Protein AF-A0AAD9QCZ6-F1 (afdb_monomer)

Solvent-accessible surface area (backbone atoms only — not comparable to full-atom values): 7085 Å² total; per-residue (Å²): 133,85,80,76,73,75,71,78,76,87,54,72,41,83,52,68,74,40,71,54,75,44,76,40,74,63,33,72,84,41,60,93,44,78,46,67,48,78,75,46,75,36,97,88,67,32,30,32,28,45,34,37,46,95,84,38,52,26,42,28,35,64,39,47,97,59,63,39,28,32,41,40,34,32,31,20,70,79,38,68,84,59,48,37,74,47,81,46,72,66,47,39,62,65,42,71,40,77,50,61,56,71,67,37,52,50,41,19,47,52,98,51,22,38,28,38,32,46,36,38,33,39,39,41,81,117

pLDDT: mean 87.25, std 12.2, range [41.97, 97.38]

Organism: Acropora cervicornis (NCBI:txid6130)

Structure (mmCIF, N/CA/C/O backbone):
data_AF-A0AAD9QCZ6-F1
#
_entry.id   AF-A0AAD9QCZ6-F1
#
loop_
_atom_site.group_PDB
_atom_site.id
_atom_site.type_symbol
_atom_site.label_atom_id
_atom_site.label_alt_id
_atom_site.label_comp_id
_atom_site.label_asym_id
_atom_site.label_entity_id
_atom_site.label_seq_id
_atom_site.pdbx_PDB_ins_code
_atom_site.Cartn_x
_atom_site.Cartn_y
_atom_site.Cartn_z
_atom_site.occupancy
_atom_site.B_iso_or_equiv
_atom_site.auth_seq_id
_atom_site.auth_comp_id
_atom_site.auth_asym_id
_atom_site.auth_atom_id
_atom_site.pdbx_PDB_model_num
ATOM 1 N N . THR A 1 1 ? 35.148 -26.651 -25.074 1.00 42.28 1 THR A N 1
ATOM 2 C CA . THR A 1 1 ? 34.484 -26.066 -23.890 1.00 42.28 1 THR A CA 1
ATOM 3 C C . THR A 1 1 ? 33.744 -24.831 -24.358 1.00 42.28 1 THR A C 1
ATOM 5 O O . THR A 1 1 ? 34.390 -23.853 -24.703 1.00 42.28 1 THR A O 1
ATOM 8 N N . GLN A 1 2 ? 32.422 -24.908 -24.530 1.00 41.97 2 GLN A N 1
ATOM 9 C CA . GLN A 1 2 ? 31.614 -23.744 -24.906 1.00 41.97 2 GLN A CA 1
ATOM 10 C C . GLN A 1 2 ? 31.472 -22.851 -23.670 1.00 41.97 2 GLN A C 1
ATOM 12 O O . GLN A 1 2 ? 30.901 -23.275 -22.667 1.00 41.97 2 GLN A O 1
ATOM 17 N N . ASN A 1 3 ? 32.051 -21.649 -23.727 1.00 44.91 3 ASN A N 1
ATOM 18 C CA . ASN A 1 3 ? 31.761 -20.585 -22.774 1.00 44.91 3 ASN A CA 1
ATOM 19 C C . ASN A 1 3 ? 30.293 -20.203 -22.972 1.00 44.91 3 ASN A C 1
ATOM 21 O O . ASN A 1 3 ? 29.944 -19.581 -23.970 1.00 44.91 3 ASN A O 1
ATOM 25 N N . TYR A 1 4 ? 29.434 -20.614 -22.043 1.00 52.03 4 TYR A N 1
ATOM 26 C CA . TYR A 1 4 ? 28.137 -19.980 -21.874 1.00 52.03 4 TYR A CA 1
ATOM 27 C C . TYR A 1 4 ? 28.425 -18.572 -21.364 1.00 52.03 4 TYR A C 1
ATOM 29 O O . TYR A 1 4 ? 28.708 -18.383 -20.179 1.00 52.03 4 TYR A O 1
ATOM 37 N N . ASP A 1 5 ? 28.448 -17.609 -22.286 1.00 49.59 5 ASP A N 1
ATOM 38 C CA . ASP A 1 5 ? 28.477 -16.194 -21.950 1.00 49.59 5 ASP A CA 1
ATOM 39 C C . ASP A 1 5 ? 27.409 -15.940 -20.890 1.00 49.59 5 ASP A C 1
ATOM 41 O O . ASP A 1 5 ? 26.229 -16.257 -21.066 1.00 49.59 5 ASP A O 1
ATOM 45 N N . LYS A 1 6 ? 27.863 -15.433 -19.742 1.00 56.12 6 LYS A N 1
ATOM 46 C CA . LYS A 1 6 ? 27.003 -15.003 -18.647 1.00 56.12 6 LYS A CA 1
ATOM 47 C C . LYS A 1 6 ? 25.996 -14.023 -19.233 1.00 56.12 6 LYS A C 1
ATOM 49 O O . LYS A 1 6 ? 26.366 -12.895 -19.556 1.00 56.12 6 LYS A O 1
ATOM 54 N N . ALA A 1 7 ? 24.741 -14.451 -19.360 1.00 57.38 7 ALA A N 1
ATOM 55 C CA . ALA A 1 7 ? 23.646 -13.536 -19.628 1.00 57.38 7 ALA A CA 1
ATOM 56 C C . ALA A 1 7 ? 23.765 -12.376 -18.623 1.00 57.38 7 ALA A C 1
ATOM 58 O O . ALA A 1 7 ? 23.976 -12.640 -17.431 1.00 57.38 7 ALA A O 1
ATOM 59 N N . PRO A 1 8 ? 23.728 -11.111 -19.075 1.00 56.91 8 PRO A N 1
ATOM 60 C CA . PRO A 1 8 ? 23.886 -9.983 -18.174 1.00 56.91 8 PRO A CA 1
ATOM 61 C C . PRO A 1 8 ? 22.820 -10.092 -17.086 1.00 56.91 8 PRO A C 1
ATOM 63 O O . PRO A 1 8 ? 21.634 -10.245 -17.377 1.00 56.91 8 PRO A O 1
ATOM 66 N N . ALA A 1 9 ? 23.256 -10.075 -15.825 1.00 61.81 9 ALA A N 1
ATOM 67 C CA . ALA A 1 9 ? 22.340 -10.070 -14.698 1.00 61.81 9 ALA A CA 1
ATOM 68 C C . ALA A 1 9 ? 21.459 -8.824 -14.830 1.00 61.81 9 ALA A C 1
ATOM 70 O O . ALA A 1 9 ? 21.953 -7.696 -14.739 1.00 61.81 9 ALA A O 1
ATOM 71 N N . ILE A 1 10 ? 20.170 -9.033 -15.098 1.00 61.72 10 ILE A N 1
ATOM 72 C CA . ILE A 1 10 ? 19.197 -7.954 -15.219 1.00 61.72 10 ILE A CA 1
ATOM 73 C C . ILE A 1 10 ? 19.212 -7.190 -13.895 1.00 61.72 10 ILE A C 1
ATOM 75 O O . ILE A 1 10 ? 18.788 -7.698 -12.857 1.00 61.72 10 ILE A O 1
ATOM 79 N N . THR A 1 11 ? 19.761 -5.978 -13.922 1.00 71.31 11 THR A N 1
ATOM 80 C CA . THR A 1 11 ? 19.885 -5.135 -12.735 1.00 71.31 11 THR A CA 1
ATOM 81 C C . THR A 1 11 ? 18.725 -4.153 -12.732 1.00 71.31 11 THR A C 1
ATOM 83 O O . THR A 1 11 ? 18.552 -3.387 -13.679 1.00 71.31 11 THR A O 1
ATOM 86 N N . LEU A 1 12 ? 17.918 -4.189 -11.672 1.00 75.62 12 LEU A N 1
ATOM 87 C CA . LEU A 1 12 ? 16.838 -3.232 -11.461 1.00 75.62 12 LEU A CA 1
ATOM 88 C C . LEU A 1 12 ? 17.427 -1.864 -11.111 1.00 75.62 12 LEU A C 1
ATOM 90 O O . LEU A 1 12 ? 18.149 -1.716 -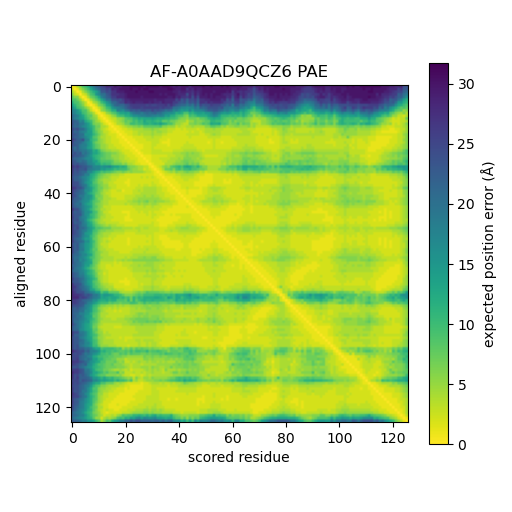10.125 1.00 75.62 12 LEU A O 1
ATOM 94 N N . LYS A 1 13 ? 17.087 -0.849 -11.902 1.00 84.00 13 LYS A N 1
ATOM 95 C CA . LYS A 1 13 ? 17.419 0.544 -11.626 1.00 84.00 13 LYS A CA 1
ATOM 96 C C . LYS A 1 13 ? 16.319 1.177 -10.786 1.00 84.00 13 LYS A C 1
ATOM 98 O O . LYS A 1 13 ? 15.151 1.171 -11.182 1.00 84.00 13 LYS A O 1
ATOM 103 N N . GLU A 1 14 ? 16.702 1.736 -9.639 1.00 86.38 14 GLU A N 1
ATOM 104 C CA . GLU A 1 14 ? 15.789 2.482 -8.770 1.00 86.38 14 GLU A CA 1
ATOM 105 C C . GLU A 1 14 ? 15.271 3.727 -9.505 1.00 86.38 14 GLU A C 1
ATOM 107 O O . GLU A 1 14 ? 16.049 4.559 -9.980 1.00 86.38 14 GLU A O 1
ATOM 112 N N . GLY A 1 15 ? 13.952 3.804 -9.662 1.00 86.19 15 GLY A N 1
ATOM 113 C CA . GLY A 1 15 ? 13.245 4.910 -10.296 1.00 86.19 15 GLY A CA 1
ATOM 114 C C . GLY A 1 15 ? 12.808 5.968 -9.288 1.00 86.19 15 GLY A C 1
ATOM 115 O O . GLY A 1 15 ? 13.404 6.138 -8.220 1.00 86.19 15 GLY A O 1
ATOM 116 N N . LYS A 1 16 ? 11.764 6.730 -9.633 1.00 88.56 16 LYS A N 1
ATOM 117 C CA . LYS A 1 16 ? 11.295 7.812 -8.765 1.00 88.56 16 LYS A CA 1
ATOM 118 C C . LYS A 1 16 ? 10.475 7.254 -7.606 1.00 88.56 16 LYS A C 1
ATOM 120 O O . LYS A 1 16 ? 9.821 6.217 -7.691 1.00 88.56 16 LYS A O 1
ATOM 125 N N . THR A 1 17 ? 10.517 7.986 -6.496 1.00 93.31 17 THR A N 1
ATOM 126 C CA . THR A 1 17 ? 9.726 7.673 -5.308 1.00 93.31 17 THR A CA 1
ATOM 127 C C . THR A 1 17 ? 8.493 8.565 -5.251 1.00 93.31 17 THR A C 1
ATOM 129 O O . THR A 1 17 ? 8.592 9.785 -5.362 1.00 93.31 17 THR A O 1
ATOM 132 N N . SER A 1 18 ? 7.336 7.945 -5.047 1.00 93.00 18 SER A N 1
ATOM 133 C CA . SER A 1 18 ? 6.053 8.594 -4.786 1.00 93.00 18 SER A CA 1
ATOM 134 C C . SER A 1 18 ? 5.656 8.392 -3.334 1.00 93.00 18 SER A C 1
ATOM 136 O O . SER A 1 18 ? 5.998 7.380 -2.724 1.00 93.00 18 SER A O 1
ATOM 138 N N . LEU A 1 19 ? 4.896 9.328 -2.774 1.00 94.88 19 LEU A N 1
ATOM 139 C CA . LEU A 1 19 ? 4.298 9.145 -1.459 1.00 94.88 19 LEU A CA 1
ATOM 140 C C . LEU A 1 19 ? 2.899 9.736 -1.410 1.00 94.88 19 LEU A C 1
ATOM 142 O O . LEU A 1 19 ? 2.628 10.764 -2.027 1.00 94.88 19 LEU A O 1
ATOM 146 N N . PHE A 1 20 ? 2.032 9.113 -0.623 1.00 96.19 20 PHE A N 1
ATOM 147 C CA . PHE A 1 20 ? 0.740 9.684 -0.272 1.00 96.19 20 PHE A CA 1
ATOM 148 C C . PHE A 1 20 ? 0.347 9.293 1.148 1.00 96.19 20 PHE A C 1
ATOM 150 O O . PHE A 1 20 ? 0.849 8.325 1.725 1.00 96.19 20 PHE A O 1
ATOM 157 N N . ARG A 1 21 ? -0.533 10.101 1.735 1.00 96.19 21 ARG A N 1
ATOM 158 C CA . ARG A 1 21 ? -1.064 9.901 3.082 1.00 96.19 21 ARG A CA 1
ATOM 159 C C . ARG A 1 21 ? -2.544 9.597 2.970 1.00 96.19 21 ARG A C 1
ATOM 161 O O . ARG A 1 21 ? -3.245 10.261 2.213 1.00 96.19 21 ARG A O 1
ATOM 168 N N . TRP A 1 22 ? -3.002 8.640 3.757 1.00 95.81 22 TRP A N 1
ATOM 169 C CA . TRP A 1 22 ? -4.406 8.313 3.886 1.00 95.81 22 TRP A CA 1
ATOM 170 C C . TRP A 1 22 ? -4.816 8.449 5.345 1.00 95.81 22 TRP A C 1
ATOM 172 O O . TRP A 1 22 ? -4.165 7.903 6.241 1.00 95.81 22 TRP A O 1
ATOM 182 N N . LYS A 1 23 ? -5.865 9.240 5.566 1.00 95.25 23 LYS A N 1
ATOM 183 C CA . LYS A 1 23 ? -6.504 9.415 6.861 1.00 95.25 23 LYS A CA 1
ATOM 184 C C . LYS A 1 23 ? -7.988 9.115 6.721 1.00 95.25 23 LYS A C 1
ATOM 186 O O . LYS A 1 23 ? -8.603 9.593 5.770 1.00 95.25 23 LYS A O 1
ATOM 191 N N . VAL A 1 24 ? -8.527 8.350 7.657 1.00 93.56 24 VAL A N 1
ATOM 192 C CA . VAL A 1 24 ? -9.960 8.080 7.786 1.00 93.56 24 VAL A CA 1
ATOM 193 C C . VAL A 1 24 ? -10.331 8.381 9.225 1.00 93.56 24 VAL A C 1
ATOM 195 O O . VAL A 1 24 ? -9.690 7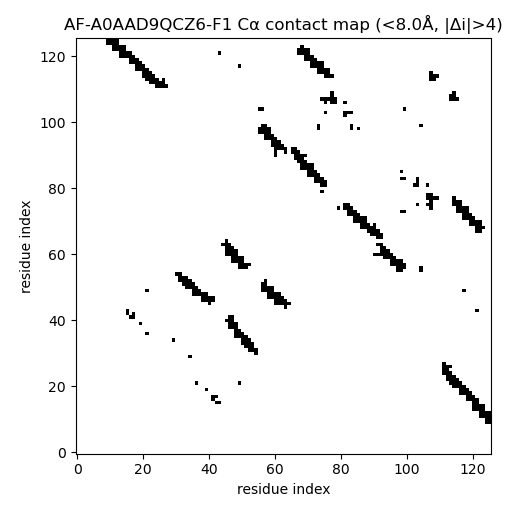.866 10.139 1.00 93.56 24 VAL A O 1
ATOM 198 N N . GLU A 1 25 ? -11.320 9.243 9.409 1.00 92.81 25 GLU A N 1
ATOM 199 C CA . GLU A 1 25 ? -11.909 9.534 10.714 1.00 92.81 25 GLU A CA 1
ATOM 200 C C . GLU A 1 25 ? -13.131 8.647 10.937 1.00 92.81 25 GLU A C 1
ATOM 202 O O . GLU A 1 25 ? -13.734 8.187 9.966 1.00 92.81 25 GLU A O 1
ATOM 207 N N 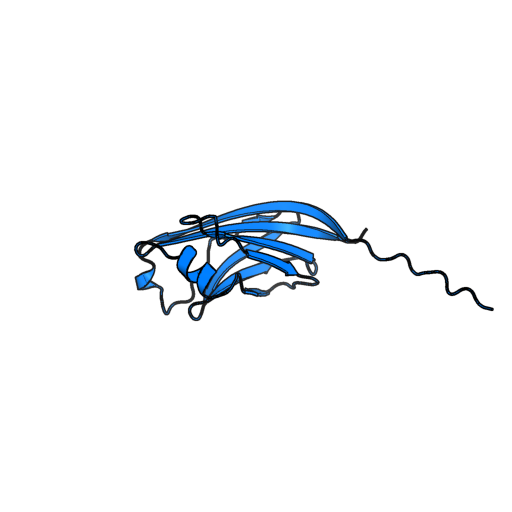. GLN A 1 26 ? -13.493 8.427 12.203 1.00 91.88 26 GLN A N 1
ATOM 208 C CA . GLN A 1 26 ? -14.633 7.586 12.583 1.00 91.88 26 GLN A CA 1
ATOM 209 C C . GLN A 1 26 ? -14.516 6.178 11.974 1.00 91.88 26 GLN A C 1
ATOM 211 O O . GLN A 1 26 ? -15.448 5.652 11.367 1.00 91.88 26 GLN A O 1
ATOM 216 N N . PHE A 1 27 ? -13.316 5.597 12.059 1.00 90.19 27 PHE A N 1
ATOM 217 C CA . PHE A 1 27 ? -12.935 4.366 11.370 1.00 90.19 27 PHE A CA 1
ATOM 218 C C . PHE A 1 27 ? -13.822 3.173 11.742 1.00 90.19 27 PHE A C 1
ATOM 220 O O . PHE A 1 27 ? -14.091 2.314 10.904 1.00 90.19 27 PHE A O 1
ATOM 227 N N . SER A 1 28 ? -14.311 3.146 12.977 1.00 88.50 28 SER A N 1
ATOM 228 C CA . SER A 1 28 ? -15.253 2.174 13.524 1.00 88.50 28 SER A CA 1
ATOM 229 C C . SER A 1 28 ? -16.513 2.021 12.672 1.00 88.50 28 SER A C 1
ATOM 231 O O . SER A 1 28 ? -17.009 0.904 12.541 1.00 88.50 28 SER A O 1
ATOM 233 N N . LEU A 1 29 ? -16.977 3.088 12.009 1.00 89.12 29 LEU A N 1
ATOM 234 C CA . LEU A 1 29 ? -18.122 3.045 11.089 1.00 89.12 29 LEU A CA 1
ATOM 235 C C . LEU A 1 29 ? -17.858 2.197 9.835 1.00 89.12 29 LEU A C 1
ATOM 237 O O . LEU A 1 29 ? -18.795 1.788 9.156 1.00 89.12 29 LEU A O 1
ATOM 241 N N . TYR A 1 30 ? -16.587 1.940 9.526 1.00 84.50 30 TYR A N 1
ATOM 242 C CA . TYR A 1 30 ? -16.133 1.261 8.315 1.00 84.50 30 TYR A CA 1
ATOM 243 C C . TYR A 1 30 ? -15.433 -0.071 8.601 1.00 84.50 30 TYR A C 1
ATOM 245 O O . TYR A 1 30 ? -14.872 -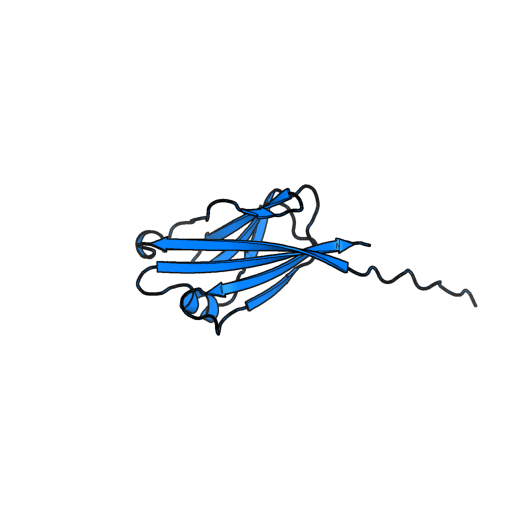0.660 7.680 1.00 84.50 30 TYR A O 1
ATOM 253 N N . ALA A 1 31 ? -15.445 -0.557 9.848 1.00 73.56 31 ALA A N 1
ATOM 254 C CA . ALA A 1 31 ? -14.683 -1.742 10.256 1.00 73.56 31 ALA A CA 1
ATOM 255 C C . ALA A 1 31 ? -14.979 -2.983 9.387 1.00 73.56 31 ALA A C 1
ATOM 257 O O . ALA A 1 31 ? -14.048 -3.712 9.032 1.00 73.56 31 ALA A O 1
ATOM 258 N N . ASP A 1 32 ? -16.244 -3.141 8.984 1.00 83.75 32 ASP A N 1
ATOM 259 C CA . ASP A 1 32 ? -16.748 -4.247 8.156 1.00 83.75 32 ASP A CA 1
ATOM 260 C C . ASP A 1 32 ? -16.999 -3.850 6.691 1.00 83.75 32 ASP A C 1
ATOM 262 O O . ASP A 1 32 ? -17.605 -4.595 5.924 1.00 83.75 32 ASP A O 1
ATOM 266 N N . THR A 1 33 ? -16.557 -2.658 6.281 1.00 89.56 33 THR A N 1
ATOM 267 C CA . THR A 1 33 ? -16.755 -2.143 4.922 1.00 89.56 33 THR A CA 1
ATOM 268 C C . THR A 1 33 ? -15.429 -2.055 4.182 1.00 89.56 33 THR A C 1
ATOM 270 O O . THR A 1 33 ? -14.401 -1.668 4.740 1.00 89.56 33 THR A O 1
ATOM 273 N N . VAL A 1 34 ? -15.452 -2.367 2.885 1.00 93.81 34 VAL A N 1
ATOM 274 C CA . VAL A 1 34 ? -14.307 -2.095 2.016 1.00 93.81 34 VAL A CA 1
ATOM 275 C C . VAL A 1 34 ? -14.229 -0.596 1.767 1.00 93.81 34 VAL A C 1
ATOM 277 O O . VAL A 1 34 ? -15.117 -0.014 1.143 1.00 93.81 34 VAL A O 1
ATOM 280 N N . ILE A 1 35 ? -13.149 0.031 2.225 1.00 95.25 35 ILE A N 1
ATOM 281 C CA . ILE A 1 35 ? -12.884 1.447 1.964 1.00 95.25 35 ILE A CA 1
ATOM 282 C C . ILE A 1 35 ? -11.551 1.614 1.251 1.00 95.25 35 ILE A C 1
ATOM 284 O O . ILE A 1 35 ? -10.605 0.858 1.464 1.00 95.25 35 ILE A O 1
ATOM 288 N N . ALA A 1 36 ? -11.464 2.628 0.398 1.00 96.12 36 ALA A N 1
ATOM 289 C CA . ALA A 1 36 ? -10.258 2.922 -0.356 1.00 96.12 36 ALA A CA 1
ATOM 290 C C . ALA A 1 36 ? -9.903 4.404 -0.262 1.00 96.12 36 ALA A C 1
ATOM 292 O O . ALA A 1 36 ? -10.776 5.271 -0.198 1.00 96.12 36 ALA A O 1
ATOM 293 N N . SER A 1 37 ? -8.608 4.700 -0.280 1.00 96.56 37 SER A N 1
ATOM 294 C CA . SER A 1 37 ? -8.129 6.071 -0.387 1.00 96.56 37 SER A CA 1
ATOM 295 C C . SER A 1 37 ? -8.433 6.649 -1.774 1.00 96.56 37 SER A C 1
ATOM 297 O O . SER A 1 37 ? -8.557 5.898 -2.748 1.00 96.56 37 SER A O 1
ATOM 299 N N . PRO A 1 38 ? -8.432 7.986 -1.918 1.00 95.75 38 PRO A N 1
ATOM 300 C CA . PRO A 1 38 ? -8.237 8.609 -3.219 1.00 95.75 38 PRO A CA 1
ATOM 301 C C . PRO A 1 38 ? -6.969 8.082 -3.899 1.00 95.75 38 PRO A C 1
ATOM 303 O O . PRO A 1 38 ? -6.013 7.658 -3.237 1.00 95.75 38 PRO A O 1
ATOM 306 N N . CYS A 1 39 ? -6.961 8.123 -5.226 1.00 94.62 39 CYS A N 1
ATOM 307 C CA . CYS A 1 39 ? -5.869 7.577 -6.017 1.00 94.62 39 CYS A CA 1
ATOM 308 C C . CYS A 1 39 ? -4.678 8.540 -6.062 1.00 94.62 39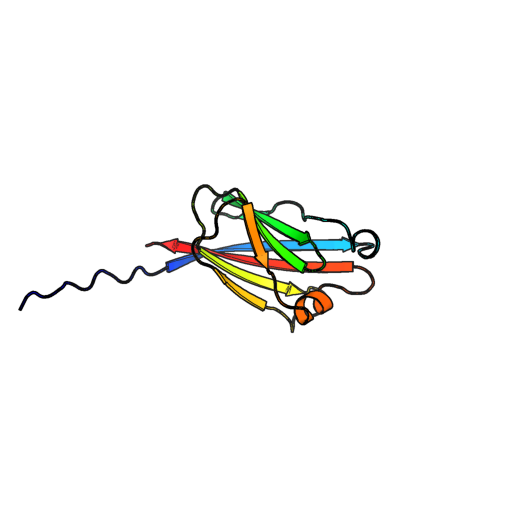 CYS A C 1
ATOM 310 O O . CYS A 1 39 ? -4.839 9.740 -6.280 1.00 94.62 39 CYS A O 1
ATOM 312 N N . CYS A 1 40 ? -3.472 7.998 -5.928 1.00 94.88 40 CYS A N 1
ATOM 313 C CA . CYS A 1 40 ? -2.212 8.700 -6.121 1.00 94.88 40 CYS A CA 1
ATOM 314 C C . CYS A 1 40 ? -1.597 8.297 -7.465 1.00 94.88 40 CYS A C 1
ATOM 316 O O . CYS A 1 40 ? -1.470 7.109 -7.766 1.00 94.88 40 CYS A O 1
ATOM 318 N N . LEU A 1 41 ? -1.207 9.285 -8.272 1.00 94.81 41 LEU A N 1
ATOM 319 C CA . LEU A 1 41 ? -0.485 9.054 -9.519 1.00 94.81 41 LEU A CA 1
ATOM 320 C C . LEU A 1 41 ? 1.023 9.129 -9.261 1.00 94.81 41 LEU A C 1
ATOM 322 O O . LEU A 1 41 ? 1.527 10.144 -8.782 1.00 94.81 41 LEU A O 1
ATOM 326 N N . SER A 1 42 ? 1.734 8.062 -9.607 1.00 93.06 42 SER A N 1
ATOM 327 C CA . SER A 1 42 ? 3.202 8.038 -9.603 1.00 93.06 42 SER A CA 1
ATOM 328 C C . SER A 1 42 ? 3.784 8.660 -10.886 1.00 93.06 42 SER A C 1
ATOM 330 O O . SER A 1 42 ? 3.085 8.721 -11.904 1.00 93.06 42 SER A O 1
ATOM 332 N N . PRO A 1 43 ? 5.053 9.116 -10.887 1.00 88.62 43 PRO A N 1
ATOM 333 C CA . PRO A 1 43 ? 5.726 9.651 -12.074 1.00 88.62 43 PRO A CA 1
ATOM 334 C C . PRO A 1 43 ? 5.707 8.712 -13.287 1.00 88.62 43 PRO A C 1
ATOM 336 O O . PRO A 1 43 ? 5.641 9.172 -14.424 1.00 88.62 43 PRO A O 1
ATOM 339 N N . GLU A 1 44 ? 5.704 7.406 -13.044 1.00 89.50 44 GLU A N 1
ATOM 340 C CA . GLU A 1 44 ? 5.618 6.330 -14.031 1.00 89.50 44 GLU A CA 1
ATOM 341 C C . GLU A 1 44 ? 4.177 6.109 -14.537 1.00 89.50 44 GLU A C 1
ATOM 343 O O . GLU A 1 44 ? 3.881 5.114 -15.194 1.00 89.50 44 GLU A O 1
ATOM 348 N N . ARG A 1 45 ? 3.261 7.040 -14.233 1.00 92.19 45 ARG A N 1
ATOM 349 C CA . ARG A 1 45 ? 1.835 7.028 -14.602 1.00 92.19 45 ARG A CA 1
ATOM 350 C C . ARG A 1 45 ? 1.042 5.842 -14.046 1.00 92.19 45 ARG A C 1
ATOM 352 O O . ARG A 1 45 ? -0.074 5.597 -14.497 1.00 92.19 45 ARG A O 1
ATOM 359 N N . CYS A 1 46 ? 1.563 5.155 -13.031 1.00 94.44 46 CYS A N 1
ATOM 360 C CA . CYS A 1 46 ? 0.816 4.127 -12.310 1.00 94.44 46 CYS A CA 1
ATOM 361 C C . CYS A 1 46 ? -0.112 4.777 -11.275 1.00 94.44 46 CYS A C 1
ATOM 363 O O . CYS A 1 46 ? 0.296 5.729 -10.593 1.00 94.44 46 CYS A O 1
ATOM 365 N N . ARG A 1 47 ? -1.343 4.268 -11.152 1.00 96.94 47 ARG A N 1
ATOM 366 C CA . ARG A 1 47 ? -2.332 4.705 -10.155 1.00 96.94 47 ARG A CA 1
ATOM 367 C C . ARG A 1 47 ? -2.327 3.764 -8.961 1.00 96.94 47 ARG A C 1
ATOM 369 O O . ARG A 1 47 ? -2.532 2.565 -9.114 1.00 96.94 47 ARG A O 1
ATOM 376 N N . TRP A 1 48 ? -2.161 4.336 -7.778 1.00 96.88 48 TRP A N 1
ATOM 377 C CA . TRP A 1 48 ? -2.069 3.621 -6.511 1.00 96.88 48 TRP A CA 1
ATOM 378 C C . TRP A 1 48 ? -3.165 4.071 -5.557 1.00 96.88 48 TRP A C 1
ATOM 380 O O . TRP A 1 48 ? -3.527 5.247 -5.554 1.00 96.88 48 TRP A O 1
ATOM 390 N N . ARG A 1 49 ? -3.654 3.177 -4.699 1.00 97.38 49 ARG A N 1
ATOM 391 C CA . ARG A 1 49 ? -4.533 3.555 -3.583 1.00 97.38 49 ARG A CA 1
ATOM 392 C C . ARG A 1 49 ? -4.386 2.597 -2.410 1.00 97.38 49 ARG A C 1
ATOM 394 O O . ARG A 1 49 ? -4.128 1.412 -2.608 1.00 97.38 49 ARG A 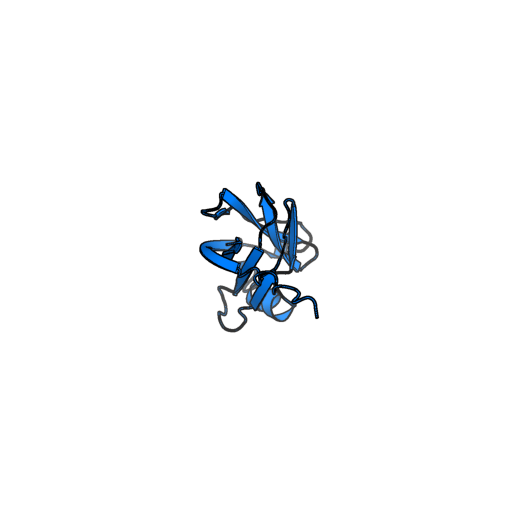O 1
ATOM 401 N N . GLY A 1 50 ? -4.547 3.114 -1.198 1.00 96.25 50 GLY A N 1
ATOM 402 C CA . GLY A 1 50 ? -4.714 2.276 -0.016 1.00 96.25 50 GLY A CA 1
ATOM 403 C C . GLY A 1 50 ? -6.103 1.648 -0.036 1.00 96.25 50 GLY A C 1
ATOM 404 O O . GLY A 1 50 ? -7.063 2.313 -0.424 1.00 96.25 50 GLY A O 1
ATOM 405 N N . VAL A 1 51 ? -6.209 0.386 0.358 1.00 95.88 51 VAL A N 1
ATOM 406 C CA . VAL A 1 51 ? -7.483 -0.327 0.491 1.00 95.88 51 VAL A CA 1
ATOM 407 C C . VAL A 1 51 ? -7.521 -0.966 1.868 1.00 95.88 51 VAL A C 1
ATOM 409 O O . VAL A 1 51 ? -6.537 -1.552 2.310 1.00 95.88 51 VAL A O 1
ATOM 412 N N . TRP A 1 52 ? -8.642 -0.828 2.556 1.00 93.62 52 TRP A N 1
ATOM 413 C CA . TRP A 1 52 ? -8.949 -1.602 3.742 1.00 93.62 52 TRP A CA 1
ATOM 414 C C . TRP A 1 52 ? -10.022 -2.614 3.384 1.00 93.62 52 TRP A C 1
ATOM 416 O O . TRP A 1 52 ? -11.101 -2.233 2.936 1.00 93.62 52 TRP A O 1
ATOM 426 N N . GLU A 1 53 ? -9.717 -3.889 3.571 1.00 92.44 53 GLU A N 1
ATOM 427 C CA . GLU A 1 53 ? -10.628 -4.987 3.274 1.00 92.44 53 GLU A CA 1
ATOM 428 C C . GLU A 1 53 ? -10.386 -6.114 4.274 1.00 92.44 53 GLU A C 1
ATOM 430 O O . GLU A 1 53 ? -9.238 -6.447 4.569 1.00 92.44 53 GLU A O 1
ATOM 435 N N . ASN A 1 54 ? -11.462 -6.696 4.813 1.00 88.81 54 ASN A N 1
ATOM 436 C CA . ASN A 1 54 ? -11.396 -7.830 5.740 1.00 88.81 54 ASN A CA 1
ATOM 437 C C . ASN A 1 54 ? -10.416 -7.600 6.900 1.00 88.81 54 ASN A C 1
ATOM 439 O O . ASN A 1 54 ? -9.624 -8.473 7.257 1.00 88.81 54 ASN A O 1
ATOM 443 N N . SER A 1 55 ? -10.452 -6.400 7.492 1.00 86.94 55 SER A N 1
ATOM 444 C CA . SER A 1 55 ? -9.570 -6.025 8.603 1.00 86.94 55 SER A CA 1
ATOM 445 C C . SER A 1 55 ? -8.069 -5.999 8.257 1.00 86.94 55 SER A C 1
ATOM 447 O O . SER A 1 55 ? -7.222 -6.049 9.156 1.00 86.94 55 SER A O 1
ATOM 449 N N . ILE A 1 56 ? -7.726 -5.921 6.969 1.00 89.50 56 ILE A N 1
ATOM 450 C CA . ILE A 1 56 ? -6.357 -5.894 6.462 1.00 89.50 56 ILE A CA 1
ATOM 451 C C . ILE A 1 56 ? -6.146 -4.619 5.642 1.00 89.50 56 ILE A C 1
ATOM 453 O O . ILE A 1 56 ? -6.971 -4.228 4.818 1.00 89.50 56 ILE A O 1
ATOM 457 N N . LEU A 1 57 ? -4.996 -3.981 5.866 1.00 91.75 57 LEU A N 1
ATOM 458 C CA . LEU A 1 57 ? -4.535 -2.867 5.052 1.00 91.75 57 LEU A CA 1
ATOM 459 C C . LEU A 1 57 ? -3.778 -3.394 3.830 1.00 91.75 57 LEU A C 1
ATOM 461 O O . LEU A 1 57 ? -2.816 -4.157 3.960 1.00 91.75 57 LEU A O 1
ATOM 465 N N . TYR A 1 58 ? -4.167 -2.915 2.658 1.00 94.38 58 TYR A N 1
ATOM 466 C CA . TYR A 1 58 ? -3.543 -3.198 1.378 1.00 94.38 58 TYR A CA 1
ATOM 467 C C . TYR A 1 58 ? -3.093 -1.915 0.679 1.00 94.38 58 TYR A C 1
ATOM 469 O O . TYR A 1 58 ? -3.646 -0.832 0.881 1.00 94.38 58 TYR A O 1
ATOM 477 N N . LEU A 1 59 ? -2.102 -2.058 -0.194 1.00 95.88 59 LEU A N 1
ATOM 478 C CA . LEU A 1 59 ? -1.826 -1.118 -1.270 1.00 95.88 59 LEU A CA 1
ATOM 479 C C . LEU A 1 59 ? -2.226 -1.780 -2.589 1.00 95.88 59 LEU A C 1
ATOM 481 O O . LEU A 1 59 ? -1.728 -2.857 -2.907 1.00 95.88 59 LEU A O 1
ATOM 485 N N . GLN A 1 60 ? -3.101 -1.137 -3.355 1.00 97.12 60 GLN A N 1
ATOM 486 C CA . GLN A 1 60 ? -3.522 -1.615 -4.667 1.00 97.12 60 GLN A CA 1
ATOM 487 C C . GLN A 1 60 ? -2.814 -0.847 -5.783 1.00 97.12 60 GLN A C 1
ATOM 489 O O . GLN A 1 60 ? -2.792 0.391 -5.770 1.00 97.12 60 GLN A O 1
ATOM 494 N N . LEU A 1 61 ? -2.319 -1.580 -6.783 1.00 97.00 61 LEU A N 1
ATOM 495 C CA . LEU A 1 61 ? -1.958 -1.030 -8.085 1.00 97.00 61 LEU A CA 1
ATOM 496 C C . LEU A 1 61 ? -3.220 -0.969 -8.946 1.00 97.00 61 LEU A C 1
ATOM 498 O O . LEU A 1 61 ? -3.587 -1.926 -9.611 1.00 97.00 61 LEU A O 1
ATOM 502 N N . GLN A 1 62 ? -3.937 0.147 -8.897 1.00 97.38 62 GLN A N 1
ATOM 503 C CA . GLN A 1 62 ? -5.234 0.262 -9.559 1.00 97.38 62 GLN A CA 1
ATOM 504 C C . GLN A 1 62 ? -5.123 0.309 -11.086 1.00 97.38 62 GLN A C 1
ATOM 506 O O . GLN A 1 62 ? -6.023 -0.174 -11.759 1.00 97.38 62 GLN A O 1
ATOM 511 N N . ALA A 1 63 ? -4.075 0.937 -11.625 1.00 96.56 63 ALA A N 1
ATOM 512 C CA . ALA A 1 63 ? -3.855 1.009 -13.068 1.00 96.56 63 ALA A CA 1
ATOM 513 C C . ALA A 1 63 ? -2.367 1.131 -13.392 1.00 96.56 63 ALA A C 1
ATOM 515 O O . ALA A 1 63 ? -1.671 1.943 -12.768 1.00 96.56 63 ALA A O 1
ATOM 516 N N . ALA A 1 64 ? -1.901 0.378 -14.386 1.00 94.81 64 ALA A N 1
ATOM 517 C CA . ALA A 1 64 ? -0.531 0.447 -14.884 1.00 94.81 64 ALA A CA 1
ATOM 518 C C . ALA A 1 64 ? -0.448 -0.051 -16.329 1.00 94.81 64 ALA A C 1
ATOM 520 O O . ALA A 1 64 ? -1.103 -1.014 -16.702 1.00 94.81 64 ALA A O 1
ATOM 521 N N . ALA A 1 65 ? 0.404 0.577 -17.143 1.00 91.56 65 ALA A N 1
ATOM 522 C CA . ALA A 1 65 ? 0.597 0.148 -18.531 1.00 91.56 65 ALA A CA 1
ATOM 523 C C . ALA A 1 65 ? 1.365 -1.182 -18.648 1.00 91.56 65 ALA A C 1
ATOM 525 O O . ALA A 1 65 ? 1.180 -1.913 -19.613 1.00 91.56 65 ALA A O 1
ATOM 526 N N . ASN A 1 66 ? 2.239 -1.473 -17.682 1.00 91.31 66 ASN A N 1
ATOM 527 C CA . ASN A 1 66 ? 3.074 -2.670 -17.623 1.00 91.31 66 ASN A CA 1
ATOM 528 C C . ASN A 1 66 ? 3.138 -3.176 -16.172 1.00 91.31 66 ASN A C 1
ATOM 530 O O . ASN A 1 66 ? 2.893 -2.379 -15.260 1.00 91.31 66 ASN A O 1
ATOM 534 N N . PRO A 1 67 ? 3.509 -4.450 -15.942 1.00 93.62 67 PRO A N 1
ATOM 535 C CA . PRO A 1 67 ? 3.847 -4.936 -14.609 1.00 93.62 67 PRO A CA 1
ATOM 536 C C . PRO A 1 67 ? 4.908 -4.059 -13.935 1.00 93.62 67 PRO A C 1
ATOM 538 O O . PRO A 1 67 ? 5.815 -3.536 -14.587 1.00 93.62 67 PRO A O 1
ATOM 541 N N . VAL A 1 68 ? 4.779 -3.887 -12.622 1.00 93.31 68 VAL A N 1
ATOM 542 C CA . VAL A 1 68 ? 5.581 -2.952 -11.837 1.00 93.31 68 VAL A CA 1
ATOM 543 C C . VAL A 1 68 ? 6.439 -3.701 -10.828 1.00 93.31 68 VAL A C 1
ATOM 545 O O . VAL A 1 68 ? 5.941 -4.435 -9.978 1.00 93.31 68 VAL A O 1
ATOM 548 N N . ASN A 1 69 ? 7.740 -3.428 -10.859 1.00 93.31 69 ASN A N 1
ATOM 549 C CA . ASN A 1 69 ? 8.646 -3.770 -9.770 1.00 93.31 69 ASN A CA 1
ATOM 550 C C . ASN A 1 69 ? 8.678 -2.598 -8.787 1.00 93.31 69 ASN A C 1
ATOM 552 O O . ASN A 1 69 ? 8.929 -1.466 -9.199 1.00 93.31 69 ASN A O 1
ATOM 556 N N . ALA A 1 70 ? 8.417 -2.824 -7.501 1.00 93.06 70 ALA A N 1
ATOM 557 C CA . ALA A 1 70 ? 8.337 -1.742 -6.524 1.00 93.06 70 ALA A CA 1
ATOM 558 C C . ALA A 1 70 ? 8.864 -2.126 -5.139 1.00 93.06 70 ALA A C 1
ATOM 560 O O . ALA A 1 70 ? 8.667 -3.235 -4.649 1.00 93.06 70 ALA A O 1
ATOM 561 N N . LYS A 1 71 ? 9.471 -1.145 -4.468 1.00 94.25 71 LYS A N 1
ATOM 562 C CA . LYS A 1 71 ? 9.691 -1.133 -3.018 1.00 94.25 71 LYS A CA 1
ATOM 563 C C . LYS A 1 71 ? 8.591 -0.296 -2.395 1.00 94.25 71 LYS A C 1
ATOM 565 O O . LYS A 1 71 ? 8.489 0.900 -2.663 1.00 94.25 71 LYS A O 1
ATOM 570 N N . ILE A 1 72 ? 7.782 -0.922 -1.557 1.00 93.00 72 ILE A N 1
ATOM 571 C CA . ILE A 1 72 ? 6.674 -0.281 -0.861 1.00 93.00 72 ILE A CA 1
ATOM 572 C C . ILE A 1 72 ? 7.037 -0.200 0.609 1.00 93.00 72 ILE A C 1
ATOM 574 O O . ILE A 1 72 ? 7.273 -1.214 1.258 1.00 93.00 72 ILE A O 1
ATOM 578 N N . ARG A 1 73 ? 7.064 1.014 1.147 1.00 94.00 73 ARG A N 1
ATOM 579 C CA . ARG A 1 73 ? 7.215 1.270 2.572 1.00 94.00 73 ARG A CA 1
ATOM 580 C C . ARG A 1 73 ? 5.931 1.865 3.127 1.00 94.00 73 ARG A C 1
ATOM 582 O O . ARG A 1 73 ? 5.458 2.898 2.654 1.00 94.00 73 ARG A O 1
ATOM 589 N N . VAL A 1 74 ? 5.394 1.226 4.154 1.00 94.31 74 VAL A 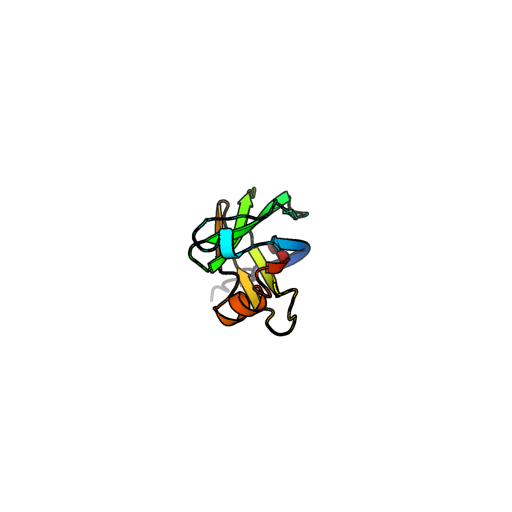N 1
ATOM 590 C CA . VAL A 1 74 ? 4.158 1.613 4.831 1.00 94.31 74 VAL A CA 1
ATOM 591 C C . VAL A 1 74 ? 4.521 2.126 6.210 1.00 94.31 74 VAL A C 1
ATOM 593 O O . VAL A 1 74 ? 5.240 1.468 6.956 1.00 94.31 74 VAL A O 1
ATOM 596 N N . VAL A 1 75 ? 4.080 3.338 6.525 1.00 94.38 75 VAL A N 1
ATOM 597 C CA . VAL A 1 75 ? 4.458 4.048 7.746 1.00 94.38 75 VAL A CA 1
ATOM 598 C C . VAL A 1 75 ? 3.188 4.491 8.466 1.00 94.38 75 VAL A C 1
ATOM 600 O O . VAL A 1 75 ? 2.466 5.335 7.919 1.00 94.38 75 VAL A O 1
ATOM 603 N N . PRO A 1 76 ? 2.905 3.973 9.670 1.00 92.88 76 PRO A N 1
ATOM 604 C CA . PRO A 1 76 ? 1.853 4.523 10.509 1.00 92.88 76 PRO A CA 1
ATOM 605 C C . PRO A 1 76 ? 2.192 5.966 10.864 1.00 92.88 76 PRO A C 1
ATOM 607 O O . PRO A 1 76 ? 3.331 6.284 11.192 1.00 92.88 76 PRO A O 1
ATOM 610 N N . LEU A 1 77 ? 1.215 6.866 10.774 1.00 91.00 77 LEU A N 1
ATOM 611 C CA . LEU A 1 77 ? 1.450 8.277 11.098 1.00 91.00 77 LEU A CA 1
ATOM 612 C C . LEU A 1 77 ? 1.338 8.568 12.600 1.00 91.00 77 LEU A C 1
ATOM 614 O O . LEU A 1 77 ? 1.772 9.635 13.025 1.00 91.00 77 LEU A O 1
ATOM 618 N N . ASN A 1 78 ? 0.752 7.650 13.374 1.00 82.50 78 ASN A N 1
ATOM 619 C CA . ASN A 1 78 ? 0.657 7.757 14.831 1.00 82.50 78 ASN A CA 1
ATOM 620 C C . ASN A 1 78 ? 1.939 7.268 15.522 1.00 82.50 78 ASN A C 1
ATOM 622 O O . ASN A 1 78 ? 2.357 7.861 16.510 1.00 82.50 78 ASN A O 1
ATOM 626 N N . ASP A 1 79 ? 2.586 6.235 14.971 1.00 76.12 79 ASP A N 1
ATOM 627 C CA . ASP A 1 79 ? 3.862 5.710 15.455 1.00 76.12 79 ASP A CA 1
ATOM 628 C C . ASP A 1 79 ? 4.754 5.275 14.282 1.00 76.12 79 ASP A C 1
ATOM 630 O O . ASP A 1 79 ? 4.509 4.278 13.603 1.00 76.12 79 ASP A O 1
ATOM 634 N N . ASN A 1 80 ? 5.824 6.033 14.042 1.00 73.25 80 ASN A N 1
ATOM 635 C CA . ASN A 1 80 ? 6.735 5.780 12.929 1.00 73.25 80 ASN A CA 1
ATOM 636 C C . ASN A 1 80 ? 7.638 4.544 13.139 1.00 73.25 80 ASN A C 1
ATOM 638 O O . ASN A 1 80 ? 8.341 4.169 12.195 1.00 73.25 80 ASN A O 1
ATOM 642 N N . LYS A 1 81 ? 7.676 3.944 14.341 1.00 77.69 81 LYS A N 1
ATOM 643 C CA . LYS A 1 81 ? 8.576 2.820 14.667 1.00 77.69 81 LYS A CA 1
ATOM 644 C C . LYS A 1 81 ? 8.191 1.522 13.961 1.00 77.69 81 LYS A C 1
ATOM 646 O O . LYS A 1 81 ? 9.076 0.777 13.556 1.00 77.69 81 LYS A O 1
ATOM 651 N N . GLU A 1 82 ? 6.902 1.312 13.716 1.00 84.56 82 GLU A N 1
ATOM 652 C CA . GLU A 1 82 ? 6.359 0.077 13.132 1.00 84.56 82 GLU A CA 1
ATOM 653 C C . GLU A 1 82 ? 6.338 0.082 11.594 1.00 84.56 82 GLU A C 1
ATOM 655 O O . GLU A 1 82 ? 5.560 -0.628 10.965 1.00 84.56 82 GLU A O 1
ATOM 660 N N . ALA A 1 83 ? 7.163 0.910 10.947 1.00 88.31 83 ALA A N 1
ATOM 661 C CA . ALA A 1 83 ? 7.183 0.994 9.491 1.00 88.31 83 ALA A CA 1
ATOM 662 C C . ALA A 1 83 ? 7.654 -0.320 8.842 1.00 88.31 83 ALA A C 1
ATOM 664 O O . ALA A 1 83 ? 8.760 -0.792 9.101 1.00 88.31 83 ALA A O 1
ATOM 665 N N . VAL A 1 84 ? 6.868 -0.846 7.902 1.00 90.69 84 VAL A N 1
ATOM 666 C CA . VAL A 1 84 ? 7.189 -2.071 7.155 1.00 90.69 84 VAL A CA 1
ATOM 667 C C . VAL A 1 84 ? 7.640 -1.715 5.745 1.00 90.69 84 VAL A C 1
ATOM 669 O O . VAL A 1 84 ? 7.124 -0.778 5.137 1.00 90.69 84 VAL A O 1
ATOM 672 N N . THR A 1 85 ? 8.617 -2.453 5.216 1.00 92.25 85 THR A N 1
ATOM 673 C CA . THR A 1 85 ? 9.041 -2.355 3.813 1.00 92.25 85 THR A CA 1
ATOM 674 C C . THR A 1 85 ? 8.904 -3.712 3.137 1.00 92.25 85 THR A C 1
ATOM 676 O O . THR A 1 85 ? 9.348 -4.717 3.682 1.00 92.25 85 THR A O 1
ATOM 679 N N . VAL A 1 86 ? 8.311 -3.726 1.947 1.00 90.50 86 VAL A N 1
ATOM 680 C CA . VAL A 1 86 ? 8.101 -4.913 1.116 1.00 90.50 86 VAL A CA 1
ATOM 681 C C . VAL A 1 86 ? 8.673 -4.644 -0.273 1.00 90.50 86 VAL A C 1
ATOM 683 O O . VAL A 1 86 ? 8.471 -3.567 -0.836 1.00 90.50 86 VAL A O 1
ATOM 686 N N . LEU A 1 87 ? 9.399 -5.619 -0.815 1.00 90.44 87 LEU A N 1
ATOM 687 C CA . LEU A 1 87 ? 9.852 -5.630 -2.204 1.00 90.44 87 LEU A CA 1
ATOM 688 C C . LEU A 1 87 ? 8.925 -6.524 -3.015 1.00 90.44 87 LEU A C 1
ATOM 690 O O . LEU A 1 87 ? 8.603 -7.628 -2.580 1.00 90.44 87 LEU A O 1
ATOM 694 N N . ILE A 1 88 ? 8.506 -6.040 -4.176 1.00 90.94 88 ILE A N 1
ATOM 695 C CA . ILE A 1 88 ? 7.584 -6.747 -5.059 1.00 90.94 88 ILE A CA 1
ATOM 696 C C . ILE A 1 88 ? 8.102 -6.671 -6.472 1.00 90.94 88 ILE A C 1
ATOM 698 O O . ILE A 1 88 ? 8.539 -5.614 -6.934 1.00 90.94 88 ILE A O 1
ATOM 702 N N . THR A 1 89 ? 8.012 -7.805 -7.145 1.00 89.81 89 THR A N 1
ATOM 703 C CA . THR A 1 89 ? 8.323 -7.945 -8.555 1.00 89.81 89 THR A CA 1
ATOM 704 C C . THR A 1 89 ? 7.061 -8.287 -9.332 1.00 89.81 89 THR A C 1
ATOM 706 O O . THR A 1 89 ? 6.220 -9.026 -8.825 1.00 89.81 89 THR A O 1
ATOM 709 N N . ASP A 1 90 ? 6.946 -7.757 -10.546 1.00 92.12 90 ASP A N 1
ATOM 710 C CA . ASP A 1 90 ? 5.862 -8.045 -11.493 1.00 92.12 90 ASP A CA 1
ATOM 711 C C . ASP A 1 90 ? 4.430 -7.800 -10.973 1.00 92.12 90 ASP A C 1
ATOM 713 O O . ASP A 1 90 ? 3.502 -8.505 -11.367 1.00 92.12 90 ASP A O 1
ATOM 717 N N . LEU A 1 91 ? 4.219 -6.772 -10.139 1.00 94.69 91 LEU A N 1
ATOM 718 C CA . LEU A 1 91 ? 2.881 -6.392 -9.670 1.00 94.69 91 LEU A CA 1
ATOM 719 C C . LEU A 1 91 ? 2.023 -5.896 -10.841 1.00 94.69 91 LEU A C 1
ATOM 721 O O . LEU A 1 91 ? 2.406 -4.955 -11.542 1.00 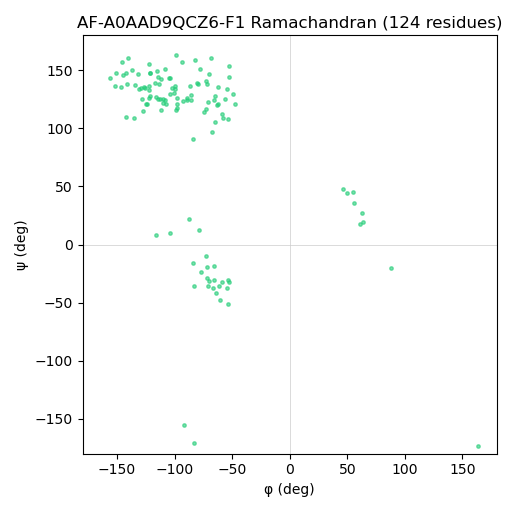94.69 91 LEU A O 1
ATOM 725 N N . ARG A 1 92 ? 0.857 -6.503 -11.051 1.00 96.06 92 ARG A N 1
ATOM 726 C CA . ARG A 1 92 ? -0.037 -6.221 -12.182 1.00 96.06 92 ARG A CA 1
ATOM 727 C C . ARG A 1 92 ? -1.177 -5.286 -11.803 1.00 96.06 92 ARG A C 1
ATOM 729 O O . ARG A 1 92 ? -1.503 -5.082 -10.635 1.00 96.06 92 ARG A O 1
ATOM 736 N N . GLU A 1 93 ? -1.801 -4.712 -12.826 1.00 96.88 93 GLU A N 1
ATOM 737 C CA . GLU A 1 93 ? -3.013 -3.917 -12.659 1.00 96.88 93 GLU A CA 1
ATOM 738 C C . GLU A 1 93 ? -4.110 -4.708 -11.926 1.00 96.88 93 GLU A C 1
ATOM 740 O O . GLU A 1 93 ? -4.377 -5.868 -12.232 1.00 96.88 93 GLU A O 1
ATOM 745 N N . GLY A 1 94 ? -4.736 -4.059 -10.946 1.00 95.94 94 GLY A N 1
ATOM 746 C CA . GLY A 1 94 ? -5.770 -4.616 -10.081 1.00 95.94 94 GLY A CA 1
ATOM 747 C C . GLY A 1 94 ? -5.230 -5.321 -8.836 1.00 95.94 94 GLY A C 1
ATOM 748 O O . GLY A 1 94 ? -5.968 -5.432 -7.852 1.00 95.94 94 GLY A O 1
ATOM 749 N N . GLU A 1 95 ? -3.962 -5.740 -8.829 1.00 96.62 95 GLU A N 1
ATOM 750 C CA . GLU A 1 95 ? -3.397 -6.521 -7.731 1.00 96.62 95 GLU A CA 1
ATOM 751 C C . GLU A 1 95 ? -3.218 -5.701 -6.450 1.00 96.62 95 GLU A C 1
ATOM 753 O O . GLU A 1 95 ? -2.945 -4.493 -6.453 1.00 96.62 95 GLU A O 1
ATOM 758 N N . MET A 1 96 ? -3.386 -6.400 -5.328 1.00 95.12 96 MET A N 1
ATOM 759 C CA . MET A 1 96 ? -3.304 -5.849 -3.985 1.00 95.12 96 MET A CA 1
ATOM 760 C C . MET A 1 96 ? -2.164 -6.489 -3.215 1.00 95.12 96 MET A C 1
ATOM 762 O O . MET A 1 96 ? -1.960 -7.700 -3.229 1.00 95.12 96 MET A O 1
ATOM 766 N N . VAL A 1 97 ? -1.458 -5.648 -2.477 1.00 93.25 97 VAL A N 1
ATOM 767 C CA . VAL A 1 97 ? -0.325 -6.034 -1.654 1.00 93.25 97 VAL A CA 1
ATOM 768 C C . VAL A 1 97 ? -0.695 -5.796 -0.213 1.00 93.25 97 VAL A C 1
ATOM 770 O O . VAL A 1 97 ? -1.036 -4.674 0.158 1.00 93.25 97 VAL A O 1
ATOM 773 N N . LYS A 1 98 ? -0.571 -6.824 0.624 1.00 92.56 98 LYS A N 1
ATOM 774 C CA . LYS A 1 98 ? -0.736 -6.655 2.065 1.00 92.56 98 LYS A CA 1
ATOM 775 C C . LYS A 1 98 ? 0.332 -5.695 2.597 1.00 92.56 98 LYS A C 1
ATOM 777 O O . LYS A 1 98 ? 1.527 -5.942 2.473 1.00 92.56 98 LYS A O 1
ATOM 782 N N . ALA A 1 99 ? -0.121 -4.603 3.200 1.00 83.12 99 ALA A N 1
ATOM 783 C CA . ALA A 1 99 ? 0.719 -3.505 3.656 1.00 83.12 99 ALA A CA 1
ATOM 784 C C . ALA A 1 99 ? 1.556 -3.865 4.902 1.00 83.12 99 ALA A C 1
ATOM 786 O O . ALA A 1 99 ? 2.554 -3.204 5.172 1.00 83.12 99 ALA A O 1
ATOM 787 N N . GLY A 1 100 ? 1.170 -4.915 5.639 1.00 79.94 100 GLY A N 1
ATOM 788 C CA . GLY A 1 100 ? 1.903 -5.472 6.778 1.00 79.94 100 GLY A CA 1
ATOM 789 C C . GLY A 1 100 ? 1.042 -6.388 7.654 1.00 79.94 100 GLY A C 1
ATOM 790 O O . GLY A 1 100 ? -0.083 -6.737 7.293 1.00 79.94 100 GLY A O 1
ATOM 791 N N . GLY A 1 101 ? 1.598 -6.818 8.789 1.00 82.31 101 GLY A N 1
ATOM 792 C CA . GLY A 1 101 ? 0.926 -7.677 9.771 1.00 82.31 101 GLY A CA 1
ATOM 793 C C . GLY A 1 101 ? 0.024 -6.919 10.752 1.00 82.31 101 GLY A C 1
ATOM 794 O O . GLY A 1 101 ? -0.215 -5.720 10.612 1.00 82.31 101 GLY A O 1
ATOM 795 N N . GLU A 1 102 ? -0.456 -7.628 11.773 1.00 83.31 102 GLU A N 1
ATOM 796 C CA . GLU A 1 102 ? -1.360 -7.085 12.797 1.00 83.31 102 GLU A CA 1
ATOM 797 C C . GLU A 1 102 ? -0.736 -5.929 13.598 1.00 83.31 102 GLU A C 1
ATOM 799 O O . GLU A 1 102 ? -1.407 -4.938 13.872 1.00 83.31 102 GLU A O 1
ATOM 804 N N . THR A 1 103 ? 0.570 -5.977 13.875 1.00 81.44 103 THR A N 1
ATOM 805 C CA . THR A 1 103 ? 1.281 -4.886 14.562 1.00 81.44 103 THR A CA 1
ATOM 806 C C . THR A 1 103 ? 1.215 -3.570 13.785 1.00 81.44 103 THR A C 1
ATOM 808 O O . THR A 1 103 ? 0.841 -2.538 14.341 1.00 81.44 103 THR A O 1
ATOM 811 N N . LEU A 1 104 ? 1.490 -3.602 12.474 1.00 81.62 104 LEU A N 1
ATOM 812 C CA . LEU A 1 104 ? 1.400 -2.416 11.617 1.00 81.62 104 LEU A CA 1
ATOM 813 C C . LEU A 1 104 ? -0.044 -1.909 11.534 1.00 81.62 104 LEU A C 1
ATOM 815 O O . LEU A 1 104 ? -0.272 -0.700 11.582 1.00 81.62 104 LEU A O 1
ATOM 819 N N . LYS A 1 105 ? -1.015 -2.825 11.412 1.00 83.75 105 LYS A N 1
ATOM 820 C CA . LYS A 1 105 ? -2.447 -2.499 11.413 1.00 83.75 105 LYS A CA 1
ATOM 821 C C . LYS A 1 105 ? -2.805 -1.689 12.661 1.00 83.75 105 LYS A C 1
ATOM 823 O O . LYS A 1 105 ? -3.365 -0.604 12.531 1.00 83.75 105 LYS A O 1
ATOM 828 N N . ASN A 1 106 ? -2.420 -2.177 13.838 1.00 84.06 106 ASN A N 1
ATOM 829 C CA . ASN A 1 106 ? -2.712 -1.525 15.112 1.00 84.06 106 ASN A CA 1
ATOM 830 C C . ASN A 1 106 ? -1.980 -0.188 15.250 1.00 84.06 106 ASN A C 1
ATOM 832 O O . ASN A 1 106 ? -2.574 0.775 15.702 1.00 84.06 106 ASN A O 1
ATOM 836 N N . ALA A 1 107 ? -0.739 -0.070 14.776 1.00 84.88 107 ALA A N 1
ATOM 837 C CA . ALA A 1 107 ? -0.042 1.217 14.767 1.00 84.88 107 ALA A CA 1
ATOM 838 C C . ALA A 1 107 ? -0.705 2.252 13.829 1.00 84.88 107 ALA A C 1
ATOM 840 O O . ALA A 1 107 ? -0.641 3.464 14.062 1.00 84.88 107 ALA A O 1
ATOM 841 N N . CYS A 1 108 ? -1.344 1.792 12.747 1.00 83.94 108 CYS A N 1
ATOM 842 C CA . CYS A 1 108 ? -2.075 2.656 11.819 1.00 83.94 108 CYS A CA 1
ATOM 843 C C . CYS A 1 108 ? -3.438 3.099 12.371 1.00 83.94 108 CYS A C 1
ATOM 845 O O . CYS A 1 108 ? -3.930 4.142 11.938 1.00 83.94 108 CYS A O 1
ATOM 847 N N . LEU A 1 109 ? -4.026 2.345 13.305 1.00 87.81 109 LEU A N 1
ATOM 848 C CA . LEU A 1 109 ? -5.307 2.637 13.946 1.00 87.81 109 LEU A CA 1
ATOM 849 C C . LEU A 1 109 ? -5.091 3.282 15.321 1.00 87.81 109 LEU A C 1
ATOM 851 O O . LEU A 1 109 ? -4.576 2.655 16.235 1.00 87.81 109 LEU A O 1
ATOM 855 N N . ASN A 1 110 ? -5.507 4.533 15.496 1.00 84.56 110 ASN A N 1
ATOM 856 C CA . ASN A 1 110 ? -5.457 5.206 16.796 1.00 84.56 110 ASN A CA 1
ATOM 857 C C . ASN A 1 110 ? -6.702 6.067 16.998 1.00 84.56 110 ASN A C 1
ATOM 859 O O . ASN A 1 110 ? -7.084 6.760 16.060 1.00 84.56 110 ASN A O 1
ATOM 863 N N . GLU A 1 111 ? -7.287 6.054 18.200 1.00 84.50 111 GLU A N 1
ATOM 864 C CA . GLU A 1 111 ? -8.413 6.925 18.594 1.00 84.50 111 GLU A CA 1
ATOM 865 C C . GLU A 1 111 ? -9.529 6.992 17.533 1.00 84.50 111 GLU A C 1
ATOM 867 O O . GLU A 1 111 ? -9.979 8.064 17.141 1.00 84.50 111 GLU A O 1
ATOM 872 N N . ASP A 1 112 ? -9.942 5.826 17.030 1.00 90.19 112 ASP A N 1
ATOM 873 C CA . ASP A 1 112 ? -10.952 5.687 15.972 1.00 90.19 112 ASP A CA 1
ATOM 874 C C . ASP A 1 112 ? -10.574 6.310 14.611 1.00 90.19 112 ASP A C 1
ATOM 876 O O . ASP A 1 112 ? -11.417 6.730 13.816 1.00 90.19 112 ASP A O 1
A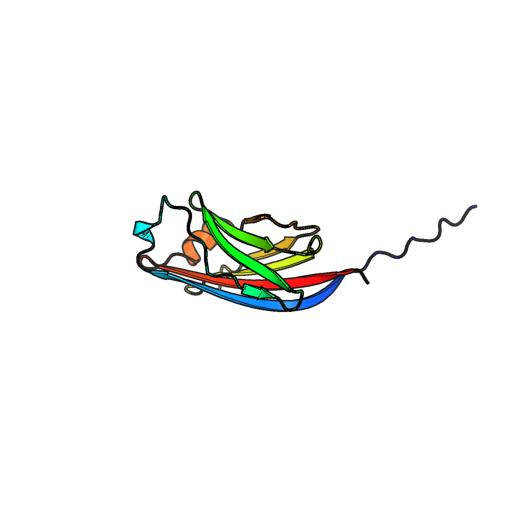TOM 880 N N . GLN A 1 113 ? -9.276 6.392 14.319 1.00 91.88 113 GLN A N 1
ATOM 881 C CA . GLN A 1 113 ? -8.756 6.934 13.069 1.00 91.88 113 GLN A CA 1
ATOM 882 C C . GLN A 1 113 ? -7.731 5.990 12.443 1.00 91.88 113 GLN A C 1
ATOM 884 O O . GLN A 1 113 ? -6.782 5.559 13.099 1.00 91.88 113 GLN A O 1
ATOM 889 N N . LEU A 1 114 ? -7.851 5.749 11.137 1.00 92.38 114 LEU A N 1
ATOM 890 C CA . LEU A 1 114 ? -6.765 5.177 10.342 1.00 92.38 114 LEU A CA 1
ATOM 891 C C . LEU A 1 114 ? -5.866 6.316 9.872 1.00 92.38 114 LEU A C 1
ATOM 893 O O . LEU A 1 114 ? -6.345 7.238 9.214 1.00 92.38 114 LEU A O 1
ATOM 897 N N . LYS A 1 115 ? -4.562 6.259 10.157 1.00 94.31 115 LYS A N 1
ATOM 898 C CA . LYS A 1 115 ? -3.577 7.210 9.623 1.00 94.31 115 LYS A CA 1
ATOM 899 C C . LYS A 1 115 ? -2.332 6.485 9.141 1.00 94.31 115 LYS A C 1
ATOM 901 O O . LYS A 1 115 ? -1.493 6.050 9.929 1.00 94.31 115 LYS A O 1
ATOM 906 N N . VAL A 1 116 ? -2.164 6.439 7.826 1.00 94.81 116 VAL A N 1
ATOM 907 C CA . VAL A 1 116 ? -1.053 5.734 7.190 1.00 94.81 116 VAL A CA 1
ATOM 908 C C . VAL A 1 116 ? -0.442 6.551 6.059 1.00 94.81 116 VAL A C 1
ATOM 910 O O . VAL A 1 116 ? -1.096 7.366 5.407 1.00 94.81 116 VAL A O 1
ATOM 913 N N . LYS A 1 117 ? 0.852 6.350 5.831 1.00 95.69 117 LYS A N 1
ATOM 914 C CA . LYS A 1 117 ? 1.610 6.899 4.712 1.00 95.69 117 LYS A CA 1
ATOM 915 C C . LYS A 1 117 ? 2.218 5.756 3.917 1.00 95.69 117 LYS A C 1
ATOM 917 O O . LYS A 1 117 ? 2.941 4.934 4.473 1.00 95.69 117 LYS A O 1
ATOM 922 N N . PHE A 1 118 ? 1.979 5.766 2.616 1.00 95.50 118 PHE A N 1
ATOM 923 C CA . PHE A 1 118 ? 2.626 4.873 1.667 1.00 95.50 118 PHE A CA 1
ATOM 924 C C . PHE A 1 118 ? 3.758 5.623 0.972 1.00 95.50 118 PHE A C 1
ATOM 926 O O . PHE A 1 118 ? 3.598 6.782 0.586 1.00 95.50 118 PHE A O 1
ATOM 933 N N . ILE A 1 119 ? 4.904 4.966 0.836 1.00 95.44 119 ILE A N 1
ATOM 934 C CA . ILE A 1 119 ? 6.071 5.429 0.088 1.00 95.44 119 ILE A CA 1
ATOM 935 C C . ILE A 1 119 ? 6.394 4.327 -0.917 1.00 95.44 119 ILE A C 1
ATOM 937 O O . ILE A 1 119 ? 6.622 3.187 -0.524 1.00 95.44 119 ILE A O 1
ATOM 941 N N . ILE A 1 120 ? 6.373 4.651 -2.201 1.00 95.31 120 ILE A N 1
ATOM 942 C CA . ILE A 1 120 ? 6.471 3.687 -3.295 1.00 95.31 120 ILE A CA 1
ATOM 943 C C . ILE A 1 120 ? 7.637 4.103 -4.170 1.00 95.31 120 ILE A C 1
ATOM 945 O O . ILE A 1 120 ? 7.624 5.199 -4.726 1.00 95.31 120 ILE A O 1
ATOM 949 N N . THR A 1 121 ? 8.620 3.231 -4.318 1.00 94.62 121 THR A N 1
ATOM 950 C CA . THR A 1 121 ? 9.722 3.422 -5.256 1.00 94.62 121 THR A CA 1
ATOM 951 C C . THR A 1 121 ? 9.601 2.386 -6.358 1.00 94.62 121 THR A C 1
ATOM 953 O O . THR A 1 121 ? 9.688 1.191 -6.077 1.00 94.62 121 THR A O 1
ATOM 956 N N . ILE A 1 122 ? 9.381 2.835 -7.592 1.00 93.56 122 ILE A N 1
ATOM 957 C CA . ILE A 1 122 ? 9.258 1.947 -8.751 1.00 93.56 122 ILE A CA 1
ATOM 958 C C . ILE A 1 122 ? 10.650 1.665 -9.312 1.00 93.56 122 ILE A C 1
ATOM 960 O O . ILE A 1 122 ? 11.472 2.569 -9.423 1.00 93.56 122 ILE A O 1
ATOM 964 N N . TYR A 1 123 ? 10.915 0.411 -9.656 1.00 90.75 123 TYR A N 1
ATOM 965 C CA . TYR A 1 123 ? 12.137 -0.035 -10.307 1.00 90.75 123 TYR A CA 1
ATOM 966 C C . TYR A 1 123 ? 11.869 -0.308 -11.780 1.00 90.75 123 TYR A C 1
ATOM 968 O O . TYR A 1 123 ? 10.823 -0.833 -12.158 1.00 90.75 123 TYR A O 1
ATOM 976 N N . SER A 1 124 ? 12.852 0.022 -12.606 1.00 83.25 124 SER A N 1
ATOM 977 C CA . SER A 1 124 ? 12.841 -0.253 -14.041 1.00 83.25 124 SER A CA 1
ATOM 978 C C . SER A 1 124 ? 13.953 -1.231 -14.387 1.00 83.25 124 SER A C 1
ATOM 980 O O . SER A 1 124 ? 14.992 -1.256 -13.724 1.00 83.25 124 SER A O 1
ATOM 982 N N . TYR A 1 125 ? 13.730 -2.051 -15.408 1.00 72.31 125 TYR A N 1
ATOM 983 C CA . TYR A 1 125 ? 14.804 -2.828 -16.009 1.00 72.31 125 TYR A CA 1
ATOM 984 C C . TYR A 1 125 ? 15.714 -1.890 -16.809 1.00 72.31 125 TYR A C 1
ATOM 986 O O . TYR A 1 125 ? 15.220 -0.966 -17.460 1.00 72.31 125 TYR A O 1
ATOM 994 N N . ASN A 1 126 ? 17.027 -2.100 -16.693 1.00 60.12 126 ASN A N 1
ATOM 995 C CA . ASN A 1 126 ? 18.017 -1.463 -17.564 1.00 60.12 126 ASN A CA 1
ATOM 996 C C . ASN A 1 126 ? 17.984 -2.055 -18.971 1.00 60.12 126 ASN A C 1
ATOM 998 O O . ASN A 1 126 ? 17.778 -3.286 -19.074 1.00 60.12 126 ASN A O 1
#

Nearest PDB structures (foldseek):
  2gee-assembly1_A  TM=4.233E-01  e=5.222E+00  Homo sapiens
  1ksj-assembly1_B  TM=3.208E-01  e=2.703E+00  Homo sapiens
  6df3-assembly1_H  TM=4.761E-01  e=9.550E+00  Homo sapiens
  4jvf-assembly1_B  TM=2.585E-01  e=3.556E+00  Homo sapiens
  4jhp-assembly1_B  TM=2.952E-01  e=6.156E+00  Homo sapiens

Secondary structure (DSSP, 8-state):
----------PEEEEEEEEEEEEESSGGGGTTS-EEPPPEE-TTS-EEEEEEETTEEEEEEEE-SS-EEEEEEEEESS-GGG-EEEEEEEEPTT-EEE---HHHHHHHEETTEEEEEEEEEEEEE-

Radius of gyration: 16.98 Å; Cα contacts (8 Å, |Δi|>4): 271; chains: 1; bounding box: 53×36×44 Å

Sequence (126 aa):
TQNYDKAPAITLKEGKTSLFRWKVEQFSLYADTVIASPCCLSPERCRWRGVWENSILYLQLQAAANPVNAKIRVVPLNDNKEAVTVLITDLREGEMVKAGGETLKNACLNEDQLKVKFIITIYSYN

Foldseek 3Di:
DDPPPPDPDFDWDWADKDKDKDKDALLVVCQAHKDKDPWDADPQRFTWIWIQHPLFIKIARQDHPFFWWKWKWKAAPQDRPPIDIDTDGRHDHGDIDGRDDPVSSVSQDDPSMGIMMMMMITIDTD

Mean predicted aligned error: 6.63 Å